Protein AF-A0A6C0E307-F1 (afdb_monomer)

Structure (mmCIF, N/CA/C/O backbone):
data_AF-A0A6C0E307-F1
#
_entry.id   AF-A0A6C0E307-F1
#
loop_
_atom_site.group_PDB
_atom_site.id
_atom_site.type_symbol
_atom_site.label_atom_id
_atom_site.label_alt_id
_atom_site.label_comp_id
_atom_site.label_asym_id
_atom_site.label_entity_id
_atom_site.label_seq_id
_atom_site.pdbx_PDB_ins_code
_atom_site.Cartn_x
_atom_site.Cartn_y
_atom_site.Cartn_z
_atom_site.occupancy
_atom_site.B_iso_or_equiv
_atom_site.auth_seq_id
_atom_site.auth_comp_id
_atom_site.auth_asym_id
_atom_site.auth_atom_id
_atom_site.pdbx_PDB_model_num
ATOM 1 N N . MET A 1 1 ? -8.717 2.542 18.172 1.00 61.50 1 MET A N 1
ATOM 2 C CA . MET A 1 1 ? -7.551 2.633 17.266 1.00 61.50 1 MET A CA 1
ATOM 3 C C . MET A 1 1 ? -8.026 2.330 15.856 1.00 61.50 1 MET A C 1
ATOM 5 O O . MET A 1 1 ? -8.817 1.408 15.707 1.00 61.50 1 MET A O 1
ATOM 9 N N . ALA A 1 2 ? -7.622 3.126 14.865 1.00 69.25 2 ALA A N 1
ATOM 10 C CA . ALA A 1 2 ? -7.937 2.860 13.461 1.00 69.25 2 ALA A CA 1
ATOM 11 C C . ALA A 1 2 ? -7.017 1.751 12.927 1.00 69.25 2 ALA A C 1
ATOM 13 O O . ALA A 1 2 ? -5.830 1.730 13.255 1.00 69.25 2 ALA A O 1
ATOM 14 N N . THR A 1 3 ? -7.573 0.820 12.151 1.00 86.81 3 THR A N 1
ATOM 15 C CA . THR A 1 3 ? -6.817 -0.256 11.494 1.00 86.81 3 THR A CA 1
ATOM 16 C C . THR A 1 3 ? -6.516 0.165 10.065 1.00 86.81 3 THR A C 1
ATOM 18 O O . THR A 1 3 ? -7.432 0.563 9.343 1.00 86.81 3 THR A O 1
ATOM 21 N N . TYR A 1 4 ? -5.255 0.050 9.663 1.00 87.62 4 TYR A N 1
ATOM 22 C CA . TYR A 1 4 ? -4.792 0.406 8.327 1.00 87.62 4 TYR A CA 1
ATOM 23 C C . TYR A 1 4 ? -4.193 -0.807 7.627 1.00 87.62 4 TYR A C 1
ATOM 25 O O . TYR A 1 4 ? -3.657 -1.694 8.284 1.00 87.62 4 TYR A O 1
ATOM 33 N N . MET A 1 5 ? -4.270 -0.804 6.302 1.00 91.62 5 MET A N 1
ATOM 34 C CA . MET A 1 5 ? -3.482 -1.667 5.428 1.00 91.62 5 MET A CA 1
ATOM 35 C C . MET A 1 5 ? -2.731 -0.792 4.423 1.00 91.62 5 MET A C 1
ATOM 37 O O . MET A 1 5 ? -3.201 0.288 4.041 1.00 91.62 5 MET A O 1
ATOM 41 N N . TYR A 1 6 ? -1.568 -1.267 4.000 1.00 91.19 6 TYR A N 1
ATOM 42 C CA . TYR A 1 6 ? -0.671 -0.559 3.098 1.00 91.19 6 TYR A CA 1
ATOM 43 C C . TYR A 1 6 ? -0.559 -1.365 1.816 1.00 91.19 6 TYR A C 1
ATOM 45 O O . TYR A 1 6 ? -0.149 -2.524 1.831 1.00 91.19 6 TYR A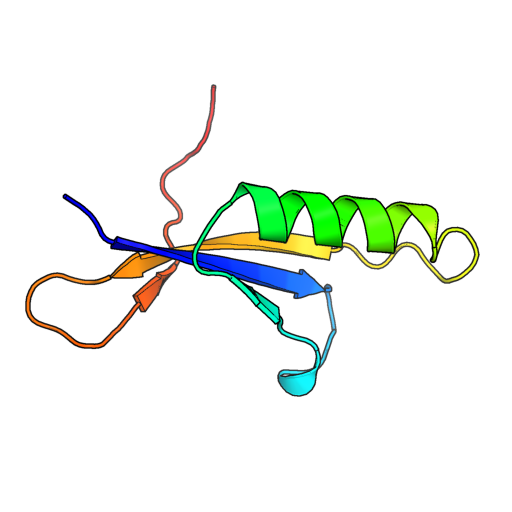 O 1
ATOM 53 N N . VAL A 1 7 ? -0.958 -0.757 0.708 1.00 91.31 7 VAL A N 1
ATOM 54 C CA . VAL A 1 7 ? -1.030 -1.427 -0.585 1.00 91.31 7 VAL A CA 1
ATOM 55 C C . VAL A 1 7 ? 0.081 -0.879 -1.462 1.00 91.31 7 VAL A C 1
ATOM 57 O O . VAL A 1 7 ? 0.080 0.298 -1.812 1.00 91.31 7 VAL A O 1
ATOM 60 N N . LEU A 1 8 ? 1.050 -1.726 -1.787 1.00 89.88 8 LEU A N 1
ATOM 61 C CA . LEU A 1 8 ? 2.113 -1.426 -2.730 1.00 89.88 8 LEU A CA 1
ATOM 62 C C . LEU A 1 8 ? 1.644 -1.825 -4.125 1.00 89.88 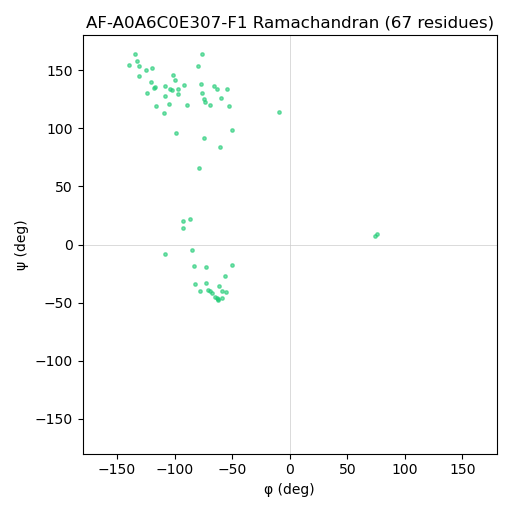8 LEU A C 1
ATOM 64 O O . LEU A 1 8 ? 1.343 -2.989 -4.389 1.00 89.88 8 LEU A O 1
ATOM 68 N N . LEU A 1 9 ? 1.605 -0.844 -5.010 1.00 88.38 9 LEU A N 1
ATOM 69 C CA . LEU A 1 9 ? 1.092 -0.999 -6.360 1.00 88.38 9 LEU A CA 1
ATOM 70 C C . LEU A 1 9 ? 1.964 -0.251 -7.354 1.00 88.38 9 LEU A C 1
ATOM 72 O O . LEU A 1 9 ? 2.664 0.705 -7.012 1.00 88.38 9 LEU A O 1
ATOM 76 N N . CYS A 1 10 ? 1.928 -0.729 -8.585 1.00 85.00 10 CYS A N 1
ATOM 77 C CA . CYS A 1 10 ? 2.741 -0.258 -9.683 1.00 85.00 10 CYS A CA 1
ATOM 78 C C . CYS A 1 10 ? 1.833 0.307 -10.777 1.00 85.00 10 CYS A C 1
ATOM 80 O O . CYS A 1 10 ? 0.811 -0.295 -11.105 1.00 85.00 10 CYS A O 1
ATOM 82 N N . ASP A 1 11 ? 2.175 1.474 -11.324 1.00 77.88 11 ASP A N 1
ATOM 83 C CA . ASP A 1 11 ? 1.385 2.075 -12.401 1.00 77.88 11 ASP A CA 1
ATOM 84 C C . ASP A 1 11 ? 1.300 1.160 -13.626 1.00 77.88 11 ASP A C 1
ATOM 86 O O . ASP A 1 11 ? 2.316 0.736 -14.178 1.00 77.88 11 ASP A O 1
ATOM 90 N N . GLY A 1 12 ? 0.066 0.892 -14.062 1.00 73.50 12 GLY A N 1
ATOM 91 C CA . GLY A 1 12 ? -0.223 0.017 -15.199 1.00 73.50 12 GLY A CA 1
ATOM 92 C C . GLY A 1 12 ? -0.042 -1.475 -14.914 1.00 73.50 12 GLY A C 1
ATOM 93 O O . GLY A 1 12 ? -0.110 -2.263 -15.853 1.00 73.50 12 GLY A O 1
ATOM 94 N N . ALA A 1 13 ? 0.197 -1.860 -13.659 1.00 71.00 13 ALA A N 1
ATOM 95 C CA . ALA A 1 13 ? 0.307 -3.256 -13.270 1.00 71.00 13 ALA A CA 1
ATOM 96 C C . ALA A 1 13 ? -1.064 -3.918 -13.109 1.00 71.00 13 ALA A C 1
ATOM 98 O O . ALA A 1 13 ? -2.072 -3.258 -12.831 1.00 71.00 13 ALA A O 1
ATOM 99 N N . GLU A 1 14 ? -1.090 -5.232 -13.304 1.00 77.75 14 GLU A N 1
ATOM 100 C CA . GLU A 1 14 ? -2.303 -6.023 -13.159 1.00 77.75 14 GLU A CA 1
ATOM 101 C C . GLU A 1 14 ? -2.625 -6.228 -11.673 1.00 77.75 14 GLU A C 1
ATOM 103 O O . GLU A 1 14 ? -1.793 -6.017 -10.788 1.00 77.75 14 GLU A O 1
ATOM 108 N N . TRP A 1 15 ? -3.856 -6.647 -11.375 1.00 74.81 15 TRP A N 1
ATOM 109 C CA . TRP A 1 15 ? -4.296 -6.883 -9.993 1.00 74.81 15 TRP A CA 1
ATOM 110 C C . TRP A 1 15 ? -3.405 -7.880 -9.237 1.00 74.81 15 TRP A C 1
ATOM 112 O O . TRP A 1 15 ? -3.298 -7.798 -8.016 1.00 74.81 15 TRP A O 1
ATOM 122 N N . GLU A 1 16 ? -2.754 -8.795 -9.955 1.00 76.50 16 GLU A N 1
ATOM 123 C CA . GLU A 1 16 ? -1.869 -9.823 -9.398 1.00 76.50 16 GLU A CA 1
ATOM 124 C C . GLU A 1 16 ? -0.523 -9.270 -8.901 1.00 76.50 16 GLU A C 1
ATOM 126 O O . GLU A 1 16 ? 0.127 -9.890 -8.061 1.00 76.50 16 GLU A O 1
ATOM 131 N N . ASP A 1 17 ? -0.123 -8.080 -9.355 1.00 80.56 17 ASP A N 1
ATOM 132 C CA . ASP A 1 17 ? 1.117 -7.420 -8.933 1.00 80.56 17 ASP A CA 1
ATOM 133 C C . ASP A 1 17 ? 0.955 -6.609 -7.635 1.00 80.56 17 ASP A C 1
ATOM 135 O O . ASP A 1 17 ? 1.928 -6.054 -7.107 1.00 80.56 17 ASP A O 1
ATOM 139 N N . ILE A 1 18 ? -0.272 -6.511 -7.116 1.00 86.69 18 ILE A N 1
ATOM 140 C CA . ILE A 1 18 ? -0.579 -5.759 -5.902 1.00 86.69 18 ILE A CA 1
ATOM 141 C C . ILE A 1 18 ? -0.077 -6.531 -4.682 1.00 86.69 18 ILE A C 1
ATOM 143 O O . ILE A 1 18 ? -0.476 -7.666 -4.425 1.00 86.69 18 ILE A O 1
ATOM 147 N N . LYS A 1 19 ? 0.751 -5.873 -3.867 1.00 89.38 19 LYS A N 1
ATOM 148 C CA . LYS A 1 19 ? 1.209 -6.412 -2.583 1.00 89.38 19 LYS A CA 1
ATOM 149 C C . LYS A 1 19 ? 0.557 -5.667 -1.429 1.00 89.38 19 LYS A C 1
ATOM 151 O O . LYS A 1 19 ? 0.473 -4.441 -1.435 1.00 89.38 19 LYS A O 1
ATOM 156 N N . ILE A 1 20 ? 0.112 -6.412 -0.425 1.00 91.12 20 ILE A N 1
ATOM 157 C CA . ILE A 1 20 ? -0.611 -5.888 0.735 1.00 91.12 20 ILE A CA 1
ATOM 158 C C . ILE A 1 20 ? 0.214 -6.145 1.992 1.00 91.12 20 ILE A C 1
ATOM 160 O O . ILE A 1 20 ? 0.719 -7.249 2.187 1.00 91.12 20 ILE A O 1
ATOM 164 N N . TYR A 1 21 ? 0.313 -5.130 2.846 1.00 92.56 21 TYR A N 1
ATOM 165 C CA . TYR A 1 21 ? 1.073 -5.161 4.089 1.00 92.56 21 TYR A CA 1
ATOM 166 C C . TYR A 1 21 ? 0.233 -4.649 5.260 1.00 92.56 21 TYR A C 1
ATOM 168 O O . TYR A 1 21 ? -0.540 -3.698 5.119 1.00 92.56 21 TYR A O 1
ATOM 176 N N . ASP A 1 22 ? 0.446 -5.240 6.436 1.00 89.75 22 ASP A N 1
ATOM 177 C CA . ASP A 1 22 ? -0.197 -4.824 7.691 1.00 89.75 22 ASP A CA 1
ATOM 178 C C . ASP A 1 22 ? 0.521 -3.642 8.362 1.00 89.75 22 ASP A C 1
ATOM 180 O O . ASP A 1 22 ? -0.050 -2.951 9.208 1.00 89.75 22 ASP A O 1
ATOM 184 N N . ASN A 1 23 ? 1.779 -3.383 7.990 1.00 90.62 23 ASN A N 1
ATOM 185 C CA . ASN A 1 23 ? 2.578 -2.286 8.522 1.00 90.62 23 ASN A CA 1
ATOM 186 C C . ASN A 1 23 ? 3.238 -1.462 7.401 1.00 90.62 23 ASN A C 1
ATOM 188 O O . ASN A 1 23 ? 3.473 -1.935 6.288 1.00 90.62 23 ASN A O 1
ATOM 192 N N . PHE A 1 24 ? 3.511 -0.191 7.703 1.00 88.44 24 PHE A N 1
ATOM 193 C CA . PHE A 1 24 ? 4.079 0.746 6.734 1.00 88.44 24 PHE A CA 1
ATOM 194 C C . PHE A 1 24 ? 5.557 0.468 6.439 1.00 88.44 24 PHE A C 1
ATOM 196 O O . PHE A 1 24 ? 6.029 0.722 5.330 1.00 88.44 24 PHE A O 1
ATOM 203 N N . GLU A 1 25 ? 6.300 -0.016 7.435 1.00 92.00 25 G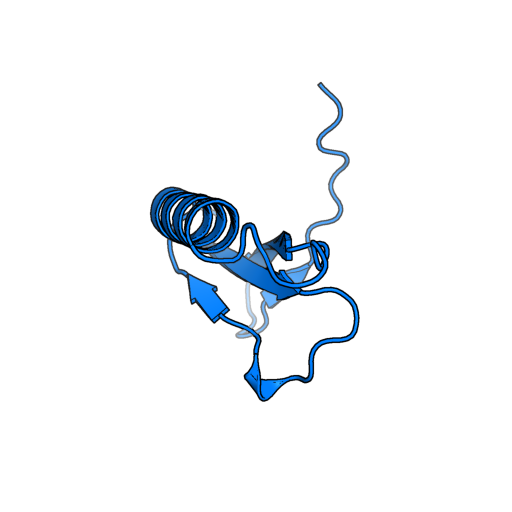LU A N 1
ATOM 204 C CA . GLU A 1 25 ? 7.746 -0.218 7.326 1.00 92.00 25 GLU A CA 1
ATOM 205 C C . GLU A 1 25 ? 8.086 -1.327 6.330 1.00 92.00 25 GLU A C 1
ATOM 207 O O . GLU A 1 25 ? 8.957 -1.130 5.486 1.00 92.00 25 GLU A O 1
ATOM 212 N N . ASP A 1 26 ? 7.341 -2.430 6.336 1.00 92.69 26 ASP A N 1
ATOM 213 C CA . ASP A 1 26 ? 7.501 -3.536 5.394 1.00 92.69 26 ASP A CA 1
ATOM 214 C C . ASP A 1 26 ? 7.177 -3.097 3.968 1.00 92.69 26 ASP A C 1
ATOM 216 O O . ASP A 1 26 ? 7.964 -3.342 3.051 1.00 92.69 26 ASP A O 1
ATOM 220 N N . ALA A 1 27 ? 6.079 -2.356 3.779 1.00 9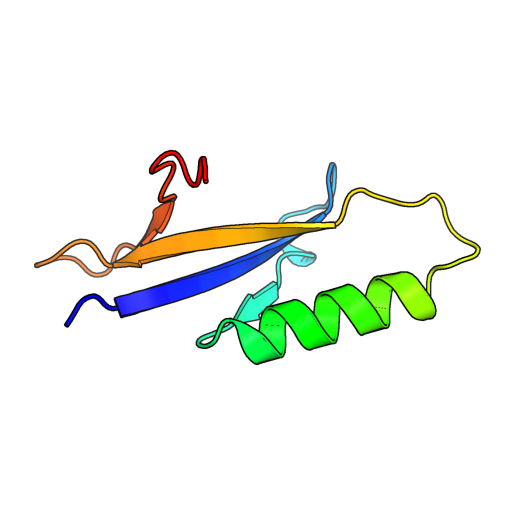0.56 27 ALA A N 1
ATOM 221 C CA . ALA A 1 27 ? 5.728 -1.794 2.476 1.00 90.56 27 ALA A CA 1
ATOM 222 C C . ALA A 1 27 ? 6.836 -0.863 1.944 1.00 90.56 27 ALA A C 1
ATOM 224 O O . ALA A 1 27 ? 7.180 -0.891 0.758 1.00 90.56 27 ALA A O 1
ATOM 225 N N . LYS A 1 28 ? 7.439 -0.052 2.823 1.00 90.88 28 LYS A N 1
ATOM 226 C CA . LYS A 1 28 ? 8.540 0.862 2.487 1.00 90.88 28 LYS A CA 1
ATOM 227 C C . LYS A 1 28 ? 9.849 0.125 2.191 1.00 90.88 28 LYS A C 1
ATOM 229 O O . LYS A 1 28 ? 10.578 0.525 1.274 1.00 90.88 28 LYS A O 1
ATOM 234 N N . ASN A 1 29 ? 10.148 -0.929 2.945 1.00 92.19 29 ASN A N 1
ATOM 235 C CA . ASN A 1 29 ? 11.316 -1.778 2.733 1.00 92.19 29 ASN A CA 1
ATOM 236 C C . ASN A 1 29 ? 11.224 -2.480 1.377 1.00 92.19 29 ASN A C 1
ATOM 238 O O . ASN A 1 29 ? 12.173 -2.404 0.594 1.00 92.19 29 ASN A O 1
ATOM 242 N N . GLU A 1 30 ? 10.063 -3.048 1.043 1.00 90.06 30 GLU A N 1
ATOM 243 C CA . GLU A 1 30 ? 9.834 -3.659 -0.265 1.00 90.06 30 GLU A CA 1
ATOM 244 C C . GLU A 1 30 ? 9.958 -2.627 -1.393 1.00 90.06 30 GLU A C 1
ATOM 246 O O . GLU A 1 30 ? 10.680 -2.857 -2.362 1.00 90.06 30 GLU A O 1
ATOM 251 N N . LEU A 1 31 ? 9.320 -1.456 -1.266 1.00 87.69 31 LEU A N 1
ATOM 252 C CA . LEU A 1 31 ? 9.435 -0.384 -2.260 1.00 87.69 31 LEU A CA 1
ATOM 253 C C . LEU A 1 31 ? 10.903 0.005 -2.507 1.00 87.69 31 LEU A C 1
ATOM 255 O O . LEU A 1 31 ? 11.311 0.227 -3.649 1.00 87.69 31 LEU A O 1
ATOM 259 N N . SER A 1 32 ? 11.706 0.078 -1.444 1.00 87.62 32 SER A N 1
ATOM 260 C CA . SER A 1 32 ? 13.137 0.388 -1.534 1.00 87.62 32 SER A CA 1
ATOM 261 C C . SER A 1 32 ? 13.926 -0.744 -2.193 1.00 87.62 32 SER A C 1
ATOM 263 O O . SER A 1 32 ? 14.800 -0.482 -3.022 1.00 87.62 32 SER A O 1
ATOM 265 N N . HIS A 1 33 ? 13.594 -1.997 -1.879 1.00 87.50 33 HIS A N 1
ATOM 266 C CA . HIS A 1 33 ? 14.190 -3.171 -2.505 1.00 87.50 33 HIS A CA 1
ATOM 267 C C . HIS A 1 33 ? 13.885 -3.214 -4.009 1.00 87.50 33 HIS A C 1
ATOM 269 O O . HIS A 1 33 ? 14.806 -3.326 -4.814 1.00 87.50 33 HIS A O 1
ATOM 275 N N . ILE A 1 34 ? 12.629 -2.999 -4.413 1.00 82.94 34 ILE A N 1
ATOM 276 C CA . ILE A 1 34 ? 12.221 -2.933 -5.824 1.00 82.94 34 ILE A CA 1
ATOM 277 C C . ILE A 1 34 ? 12.979 -1.825 -6.563 1.00 82.94 34 ILE A C 1
ATOM 279 O O . ILE A 1 34 ? 13.521 -2.076 -7.640 1.00 82.94 34 ILE A O 1
ATOM 283 N N . LYS A 1 35 ? 13.075 -0.621 -5.980 1.00 78.88 35 LYS A N 1
ATOM 284 C CA . LYS A 1 35 ? 13.817 0.506 -6.574 1.00 78.88 35 LYS A CA 1
ATOM 285 C C . LYS A 1 35 ? 15.306 0.210 -6.755 1.00 78.88 35 LYS A C 1
ATOM 287 O O . LYS A 1 35 ? 15.895 0.661 -7.733 1.00 78.88 35 LYS A O 1
ATOM 292 N N . ASN A 1 36 ? 15.916 -0.537 -5.836 1.00 80.00 36 ASN A N 1
ATOM 293 C CA . ASN A 1 36 ? 17.328 -0.905 -5.925 1.00 80.00 36 ASN A CA 1
ATOM 294 C C . ASN A 1 36 ? 17.579 -2.051 -6.913 1.00 80.00 36 ASN A C 1
ATOM 296 O O . ASN A 1 36 ? 18.546 -1.992 -7.671 1.00 80.00 36 ASN A O 1
ATOM 300 N N . THR A 1 37 ? 16.703 -3.055 -6.938 1.00 76.06 37 THR A N 1
ATOM 301 C CA . THR A 1 37 ? 16.866 -4.274 -7.742 1.00 76.06 37 THR A CA 1
ATOM 302 C C . THR A 1 37 ? 16.432 -4.077 -9.197 1.00 76.06 37 THR A C 1
ATOM 304 O O . THR A 1 37 ? 17.057 -4.623 -10.103 1.00 76.06 37 THR A O 1
ATOM 307 N N . LYS A 1 38 ? 15.413 -3.247 -9.467 1.00 66.75 38 LYS A N 1
ATOM 308 C CA . LYS A 1 38 ? 14.893 -2.995 -10.826 1.00 66.75 38 LYS A CA 1
ATOM 309 C C . LYS A 1 38 ? 15.518 -1.781 -11.530 1.00 66.75 38 LYS A C 1
ATOM 311 O O . LYS A 1 38 ? 14.960 -1.312 -12.513 1.00 66.75 38 LYS A O 1
ATOM 316 N N . LYS A 1 39 ? 16.698 -1.301 -11.107 1.00 56.84 39 LYS A N 1
ATOM 317 C CA . LYS A 1 39 ? 17.396 -0.121 -11.681 1.00 56.84 39 LYS A CA 1
ATOM 318 C C . LYS A 1 39 ? 17.567 -0.111 -13.215 1.00 56.84 39 LYS A C 1
ATOM 320 O O . LYS A 1 39 ? 17.834 0.950 -13.767 1.00 56.84 39 LYS A O 1
ATOM 325 N N . HIS A 1 40 ? 17.431 -1.255 -13.889 1.00 50.66 40 HIS A N 1
ATOM 326 C CA . HIS A 1 40 ? 17.629 -1.409 -15.337 1.00 50.66 40 HIS A CA 1
ATOM 327 C C . HIS A 1 40 ? 16.354 -1.624 -16.166 1.00 50.66 40 HIS A C 1
ATOM 329 O O . HIS A 1 40 ? 16.422 -1.590 -17.392 1.00 50.66 40 HIS A O 1
ATOM 335 N N . VAL A 1 41 ? 15.200 -1.828 -15.534 1.00 52.06 41 VAL A N 1
ATOM 336 C CA . VAL A 1 41 ? 13.915 -1.963 -16.229 1.00 52.06 41 VAL A CA 1
ATOM 337 C C . VAL A 1 41 ? 13.150 -0.690 -15.926 1.00 52.06 41 VAL A C 1
ATOM 339 O O . VAL A 1 41 ? 13.105 -0.318 -14.758 1.00 52.06 41 VAL A O 1
ATOM 342 N N . PHE A 1 42 ? 12.646 -0.009 -16.966 1.00 51.69 42 PHE A N 1
ATOM 343 C CA . PHE A 1 42 ? 11.742 1.151 -16.910 1.00 51.69 42 PHE A CA 1
ATOM 344 C C . PHE A 1 42 ? 11.225 1.403 -15.495 1.00 51.69 42 PHE A C 1
ATOM 346 O O . PHE A 1 42 ? 10.525 0.541 -14.967 1.00 51.69 42 PHE A O 1
ATOM 353 N N . VAL A 1 43 ? 11.601 2.530 -14.879 1.00 55.75 43 VAL A N 1
ATOM 354 C CA . VAL A 1 43 ? 11.163 2.900 -13.526 1.00 55.75 43 VAL A CA 1
ATOM 355 C C . VAL A 1 43 ? 9.640 3.020 -13.548 1.00 55.75 43 VAL A C 1
ATOM 357 O O . VAL A 1 43 ? 9.092 4.091 -13.781 1.00 55.75 43 VAL A O 1
ATOM 360 N N . GLN A 1 44 ? 8.946 1.898 -13.392 1.00 65.25 44 GLN A N 1
ATOM 361 C CA . GLN A 1 44 ? 7.514 1.888 -13.210 1.00 65.25 44 GLN A CA 1
ATOM 362 C C . GLN A 1 44 ? 7.270 2.574 -11.867 1.00 65.25 44 GLN A C 1
ATOM 364 O O . 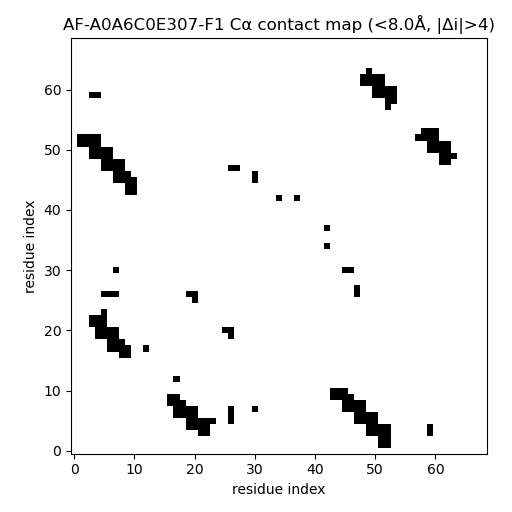GLN A 1 44 ? 8.008 2.360 -10.897 1.00 65.25 44 GLN A O 1
ATOM 369 N N . ASN A 1 45 ? 6.283 3.457 -11.817 1.00 78.00 45 ASN A N 1
ATOM 370 C CA . ASN A 1 45 ? 5.998 4.227 -10.618 1.00 78.00 45 ASN A CA 1
ATOM 371 C C . ASN A 1 45 ? 5.330 3.311 -9.588 1.00 78.00 45 ASN A C 1
ATOM 373 O O . ASN A 1 45 ? 4.112 3.149 -9.576 1.00 78.00 45 ASN A O 1
ATOM 377 N N . TYR A 1 46 ? 6.136 2.697 -8.724 1.00 83.88 46 TYR A N 1
ATOM 378 C CA . TYR A 1 46 ? 5.627 2.022 -7.535 1.00 83.88 46 TYR A CA 1
ATOM 379 C C . TYR A 1 46 ? 5.263 3.069 -6.477 1.00 83.88 46 TYR A C 1
ATOM 381 O O . TYR A 1 46 ? 6.081 3.935 -6.142 1.00 83.88 46 TYR A O 1
ATOM 389 N N . ARG A 1 47 ? 4.059 2.961 -5.911 1.00 86.06 47 ARG A N 1
ATOM 390 C CA . ARG A 1 47 ? 3.585 3.779 -4.789 1.00 86.06 47 ARG A CA 1
ATOM 391 C C . ARG A 1 47 ? 2.939 2.919 -3.712 1.00 86.06 47 ARG A C 1
ATOM 393 O O . ARG A 1 47 ? 2.492 1.808 -3.978 1.00 86.06 47 ARG A O 1
ATOM 400 N N . ILE A 1 48 ? 2.898 3.460 -2.500 1.00 89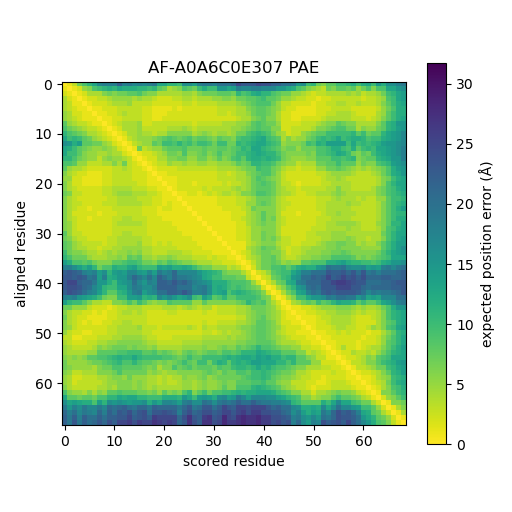.06 48 ILE A N 1
ATOM 401 C CA . ILE A 1 48 ? 2.174 2.869 -1.376 1.00 89.06 48 ILE A CA 1
ATOM 402 C C . ILE A 1 48 ? 0.909 3.697 -1.173 1.00 89.06 48 ILE A C 1
ATOM 404 O O . ILE A 1 48 ? 0.996 4.904 -0.944 1.00 89.06 48 ILE A O 1
ATOM 408 N N . GLU A 1 49 ? -0.247 3.055 -1.263 1.00 88.56 49 GLU A N 1
ATOM 409 C CA . GLU A 1 49 ? -1.535 3.637 -0.903 1.00 88.56 49 GLU A CA 1
ATOM 410 C C . GLU A 1 49 ? -1.986 3.137 0.471 1.00 88.56 49 GLU A C 1
ATOM 412 O O . GLU A 1 49 ? -1.721 2.002 0.873 1.00 88.56 49 GLU A O 1
ATOM 417 N N . PHE A 1 50 ? -2.668 4.012 1.204 1.00 89.88 50 PHE A N 1
ATOM 418 C CA . PHE A 1 50 ? -3.162 3.743 2.548 1.00 89.88 50 PHE A CA 1
ATOM 419 C C . PHE A 1 50 ? -4.645 3.440 2.471 1.00 89.88 50 PHE A C 1
ATOM 421 O O . PHE A 1 50 ? -5.391 4.208 1.865 1.00 89.88 50 PHE A O 1
ATOM 428 N N . PHE A 1 51 ? -5.081 2.372 3.128 1.00 90.50 51 PHE A N 1
ATOM 429 C CA . PHE A 1 51 ? -6.497 2.073 3.243 1.00 90.50 51 PHE A CA 1
ATOM 430 C C . PHE A 1 51 ? -6.881 1.940 4.712 1.00 90.50 51 PHE A C 1
ATOM 432 O O . PHE A 1 51 ? -6.233 1.233 5.484 1.00 90.50 51 PHE A O 1
ATOM 439 N N . GLU A 1 52 ? -7.946 2.630 5.103 1.00 90.56 52 GLU A N 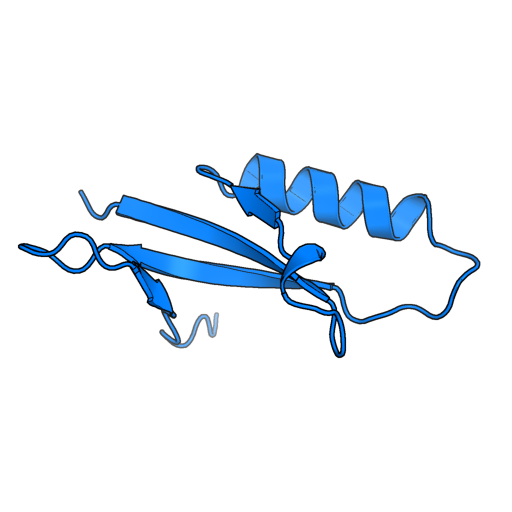1
ATOM 440 C CA . GLU A 1 52 ? -8.497 2.610 6.454 1.00 90.56 52 GLU A CA 1
ATOM 441 C C . GLU A 1 52 ? -9.661 1.613 6.522 1.00 90.56 52 GLU A C 1
ATOM 443 O O . GLU A 1 52 ? 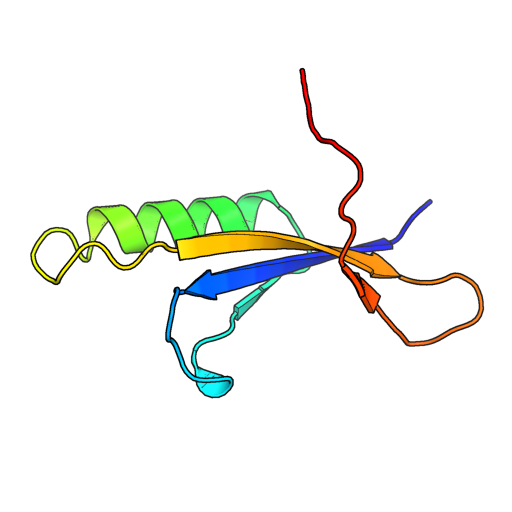-10.542 1.591 5.656 1.00 90.56 52 GLU A O 1
ATOM 448 N N . LYS A 1 53 ? -9.682 0.774 7.565 1.00 89.56 53 LYS A N 1
ATOM 449 C CA . LYS A 1 53 ? -10.810 -0.123 7.824 1.00 89.56 53 LYS A CA 1
ATOM 450 C C . LYS A 1 53 ? -12.019 0.699 8.251 1.00 89.56 53 LYS A C 1
ATOM 452 O O . LYS A 1 53 ? -11.998 1.362 9.290 1.00 89.56 53 LYS A O 1
ATOM 457 N N . LYS A 1 54 ? -13.113 0.605 7.499 1.00 88.56 54 LYS A N 1
ATOM 458 C CA . LYS A 1 54 ? -14.351 1.306 7.845 1.00 88.56 54 LYS A CA 1
ATOM 459 C C . LYS A 1 54 ? -15.026 0.626 9.041 1.00 88.56 54 LYS A C 1
ATOM 461 O O . LYS A 1 54 ? -15.354 -0.562 8.992 1.00 88.56 54 LYS A O 1
ATOM 466 N N . VAL A 1 55 ? -15.249 1.396 10.110 1.00 85.50 55 VAL A N 1
ATOM 467 C CA . VAL A 1 55 ? -15.862 0.927 11.366 1.00 85.50 55 VAL A CA 1
ATOM 468 C C . VAL A 1 55 ? -17.212 0.261 11.095 1.00 85.50 55 VAL A C 1
ATOM 470 O O . VAL A 1 55 ? -18.032 0.786 10.344 1.00 85.50 55 VAL A O 1
ATOM 473 N N . GLY A 1 56 ? -17.431 -0.908 11.702 1.00 84.44 56 GLY A N 1
ATOM 474 C CA . GLY A 1 56 ? -18.654 -1.693 11.514 1.00 84.44 56 GLY A CA 1
ATOM 475 C C . GLY A 1 56 ? -18.730 -2.448 10.182 1.00 84.44 56 GLY A C 1
ATOM 476 O O . GLY A 1 56 ? -19.780 -2.995 9.865 1.00 84.44 56 GLY A O 1
ATOM 477 N N . THR A 1 57 ? -17.642 -2.498 9.403 1.00 86.38 57 THR A N 1
ATOM 478 C CA . THR A 1 57 ? -17.572 -3.255 8.144 1.00 86.38 57 THR A CA 1
ATOM 479 C C . THR A 1 57 ? -16.273 -4.061 8.039 1.00 86.38 57 THR A C 1
ATOM 481 O O . THR A 1 57 ? -15.296 -3.796 8.744 1.00 86.38 57 THR A O 1
ATOM 484 N N . ASN A 1 58 ? -16.247 -5.027 7.118 1.00 85.75 58 ASN A N 1
ATOM 485 C CA . ASN A 1 58 ? -15.033 -5.761 6.738 1.00 85.75 58 ASN A CA 1
ATOM 486 C C . ASN A 1 58 ? -14.312 -5.132 5.536 1.00 85.75 58 ASN A C 1
ATOM 488 O O . ASN A 1 58 ? -13.450 -5.767 4.937 1.00 85.75 58 ASN A O 1
ATOM 492 N N . CYS A 1 59 ? -14.662 -3.896 5.177 1.00 86.69 59 CYS A N 1
ATOM 493 C CA . CYS A 1 59 ? -14.114 -3.220 4.011 1.00 86.69 59 CYS A CA 1
ATOM 494 C C . CYS A 1 59 ? -12.998 -2.253 4.410 1.00 86.69 59 CYS A C 1
ATOM 496 O O . CYS A 1 59 ? -13.100 -1.531 5.409 1.00 86.69 59 CYS A O 1
ATOM 498 N N . PHE A 1 60 ? -11.969 -2.201 3.571 1.00 88.50 60 PHE A N 1
ATOM 499 C CA . PHE A 1 60 ? -10.923 -1.192 3.607 1.00 88.50 60 PHE A CA 1
ATOM 500 C C . PHE A 1 60 ? -11.159 -0.202 2.472 1.00 88.50 60 PHE A C 1
ATOM 502 O O . PHE A 1 60 ? -11.467 -0.604 1.350 1.00 88.50 60 PHE A O 1
ATOM 509 N N . VAL A 1 61 ? -11.064 1.089 2.772 1.00 88.62 61 VAL A N 1
ATOM 510 C CA . VAL A 1 61 ? -11.285 2.160 1.795 1.00 88.62 61 VAL A CA 1
ATOM 511 C C . VAL A 1 61 ? -10.030 3.011 1.667 1.00 88.62 61 VAL A C 1
ATOM 513 O O . VAL A 1 61 ? -9.389 3.272 2.687 1.00 88.62 61 VAL A O 1
ATOM 516 N N . PRO A 1 62 ? -9.662 3.437 0.448 1.00 85.94 62 PRO A N 1
ATOM 517 C CA . PRO A 1 62 ? -8.474 4.246 0.246 1.00 85.94 62 PRO A CA 1
ATOM 518 C C . PRO A 1 62 ? -8.623 5.582 0.972 1.00 85.94 62 PRO A C 1
ATOM 520 O O . PRO A 1 62 ? -9.658 6.254 0.909 1.00 85.94 62 PRO A O 1
ATOM 523 N N . THR A 1 63 ? -7.570 5.962 1.679 1.00 82.69 63 THR A N 1
ATOM 524 C CA . THR A 1 63 ? -7.530 7.170 2.487 1.00 82.69 63 THR A CA 1
ATOM 525 C C . THR A 1 63 ? -6.817 8.255 1.700 1.00 82.69 63 THR A C 1
ATOM 527 O O . THR A 1 63 ? -5.599 8.376 1.746 1.00 82.69 63 THR A O 1
ATOM 530 N N . TYR A 1 64 ? -7.586 9.100 1.017 1.00 70.94 64 TYR A N 1
ATOM 531 C CA . TYR A 1 64 ? -7.064 10.279 0.314 1.00 70.94 64 TYR A CA 1
ATOM 532 C C . TYR A 1 64 ? -6.959 11.511 1.216 1.00 70.94 64 TYR A C 1
ATOM 534 O O . TYR A 1 64 ? -6.992 12.638 0.722 1.00 70.94 64 TYR A O 1
ATOM 542 N N . LYS A 1 65 ? -6.889 11.329 2.547 1.00 57.94 65 LYS A N 1
ATOM 543 C CA . LYS A 1 65 ? -6.627 12.453 3.455 1.00 57.94 65 LYS A CA 1
ATOM 544 C C . LYS A 1 65 ? -5.361 13.119 2.935 1.00 57.94 65 LYS A C 1
ATOM 546 O O . LYS A 1 65 ? -4.349 12.438 2.835 1.00 57.94 65 LYS A O 1
ATOM 551 N N . ASN A 1 66 ? -5.454 14.393 2.550 1.00 46.19 66 ASN A N 1
ATOM 552 C CA . ASN A 1 66 ? -4.320 15.192 2.103 1.00 46.19 66 ASN A CA 1
ATOM 553 C C . ASN A 1 66 ? -3.206 15.043 3.138 1.00 46.19 66 ASN A C 1
ATOM 555 O O . ASN A 1 66 ? -3.225 15.709 4.170 1.00 46.19 66 ASN A O 1
ATOM 559 N N . ILE A 1 67 ? -2.245 14.162 2.869 1.00 47.22 67 ILE A N 1
ATOM 560 C CA . ILE A 1 67 ? -0.960 14.163 3.550 1.00 47.22 67 ILE A CA 1
ATOM 561 C C . ILE A 1 67 ? -0.175 15.284 2.863 1.00 47.22 67 ILE A C 1
ATOM 563 O O . ILE A 1 67 ? 0.743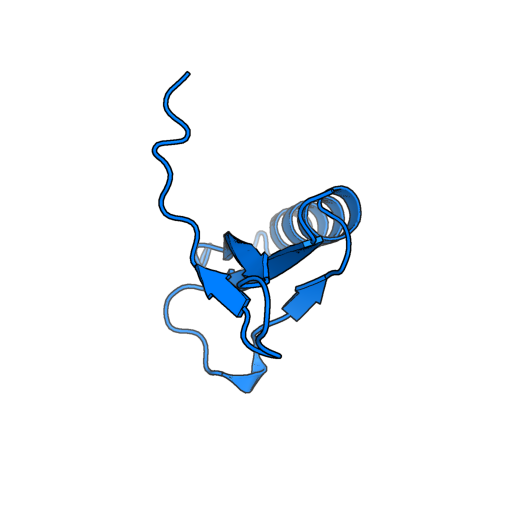 15.040 2.087 1.00 47.22 67 ILE A O 1
ATOM 567 N N . LEU A 1 68 ? -0.641 16.522 3.037 1.00 36.72 68 LEU A N 1
ATOM 568 C CA . LEU A 1 68 ? 0.180 17.698 2.806 1.00 36.72 68 LEU A CA 1
ATOM 569 C C . LEU A 1 68 ? 0.838 18.042 4.152 1.00 36.72 68 LEU A C 1
ATOM 571 O O . LEU A 1 68 ? 0.171 17.905 5.182 1.00 36.72 68 LEU A O 1
ATOM 575 N N . PRO A 1 69 ? 2.136 18.384 4.138 1.00 43.84 69 PRO A N 1
ATOM 576 C CA . PRO A 1 69 ? 2.923 18.682 5.333 1.00 43.84 69 PRO A CA 1
ATOM 577 C C . PRO A 1 69 ? 2.386 19.873 6.133 1.00 43.84 69 PRO A C 1
ATOM 579 O O . PRO A 1 69 ? 1.728 20.754 5.532 1.00 43.84 69 PRO A O 1
#

Organism: NCBI:txid1070528

Solvent-accessible surface area (backbone atoms only — not comparable to full-atom values): 4306 Å² total; per-residue (Å²): 135,90,52,58,39,30,37,38,39,45,66,93,55,58,81,85,68,55,43,79,29,81,44,66,65,61,47,50,50,49,54,50,49,50,59,65,73,43,73,86,50,82,86,61,58,68,45,78,46,49,23,39,49,43,86,99,55,97,48,69,42,77,56,80,70,79,85,66,135

Sequence (69 aa):
MATYMYVLLCDGAEWEDIKIYDNFEDAKNELSHIKNTKKHVFVQNYRIEFFEKKVGTNCFVPTYKNILP

pLDDT: mean 79.47, std 14.22, range [36.72, 92.69]

Radius of gyration: 13.44 Å; Cα contacts (8 Å, |Δi|>4): 95; chains: 1; bounding box: 36×28×34 Å

Secondary structure (DSSP, 8-state):
---EEEEEEETT--GGG-EEESSHHHHHHHHHHHHHHTTTS----EEEEEEEEPTTSS-EEE-------

Mean predicted aligned error: 7.3 Å

Foldseek 3Di:
DWFKKKWKDWVPDDPVRIDIGRDDVVSVVVVVVCCVVVVPPPCTDIDIWMWIQDPPDPDTHTDPPPPDD

Nearest PDB structures (foldseek):
  6rkc-assembly1_B  TM=3.082E-01  e=2.216E+00  Ureaplasma urealyticum serovar 7 str. ATCC 27819
  6rjs-assembly2_C  TM=3.096E-01  e=3.014E+00  Ureaplasma urealyticum serovar 7 str. ATCC 27819
  6rk5-assembly1_B  TM=3.030E-01  e=5.241E+00  Ureaplasma urealyticum serovar 7 str. ATCC 27819
  6rk5-assembly2_D  TM=3.055E-01  e=8.059E+00  Ureaplasma urealyticum serovar 7 str. ATCC 27819